Protein AF-A0A2A5Y200-F1 (afdb_monomer_lite)

pLDDT: mean 82.15, std 9.82, range [55.19, 94.75]

Radius of gyration: 22.95 Å; chains: 1; bounding box: 53×21×60 Å

Structure (mmCIF, N/CA/C/O backbone):
data_AF-A0A2A5Y200-F1
#
_entry.id   AF-A0A2A5Y200-F1
#
loop_
_atom_site.group_PDB
_atom_site.id
_atom_site.type_symbol
_atom_site.label_atom_id
_atom_site.label_alt_id
_atom_site.label_comp_id
_atom_site.label_asym_id
_atom_site.label_entity_id
_atom_site.label_seq_id
_atom_site.pdbx_PDB_ins_code
_atom_site.Cartn_x
_atom_site.Cartn_y
_atom_site.Cartn_z
_atom_site.occupancy
_atom_site.B_iso_or_equiv
_atom_site.auth_seq_id
_atom_site.auth_comp_id
_atom_site.auth_asym_id
_atom_site.auth_atom_id
_atom_site.pdbx_PDB_model_num
ATOM 1 N N . MET A 1 1 ? 12.039 -5.122 0.083 1.00 73.25 1 MET A N 1
ATOM 2 C CA . MET A 1 1 ? 11.731 -3.905 0.875 1.00 73.25 1 MET A CA 1
ATOM 3 C C . MET A 1 1 ? 10.241 -3.544 0.846 1.00 73.25 1 MET A C 1
ATOM 5 O O . MET A 1 1 ? 9.644 -3.502 1.910 1.00 73.25 1 MET A O 1
ATOM 9 N N . LYS A 1 2 ? 9.603 -3.384 -0.328 1.00 74.88 2 LYS A N 1
ATOM 10 C CA . LYS A 1 2 ? 8.155 -3.078 -0.440 1.00 74.88 2 LYS A CA 1
ATOM 11 C C . LYS A 1 2 ? 7.240 -4.078 0.285 1.00 74.88 2 LYS A C 1
ATOM 13 O O . LYS A 1 2 ? 6.347 -3.663 1.007 1.00 74.88 2 LYS A O 1
ATOM 18 N N . ALA A 1 3 ? 7.522 -5.379 0.169 1.00 80.81 3 ALA A N 1
ATOM 19 C CA . ALA A 1 3 ? 6.771 -6.422 0.873 1.00 80.81 3 ALA A CA 1
ATOM 20 C C . ALA A 1 3 ? 6.879 -6.314 2.407 1.00 80.81 3 ALA A C 1
ATOM 22 O O . ALA A 1 3 ? 5.887 -6.476 3.102 1.00 80.81 3 ALA A O 1
ATOM 23 N N . LEU A 1 4 ? 8.058 -5.973 2.943 1.00 86.00 4 LEU A N 1
ATOM 24 C CA . LEU A 1 4 ? 8.244 -5.772 4.387 1.00 86.00 4 LEU A CA 1
ATOM 25 C C . LEU A 1 4 ? 7.492 -4.530 4.886 1.00 86.00 4 LEU A C 1
ATOM 27 O O . LEU A 1 4 ? 6.881 -4.573 5.949 1.00 86.00 4 LEU A O 1
ATOM 31 N N . ILE A 1 5 ? 7.485 -3.449 4.094 1.00 85.69 5 ILE A N 1
ATOM 32 C CA . ILE A 1 5 ? 6.689 -2.243 4.375 1.00 85.69 5 ILE A CA 1
ATOM 33 C C . ILE A 1 5 ? 5.196 -2.591 4.391 1.00 85.69 5 ILE A C 1
ATOM 35 O O . ILE A 1 5 ? 4.489 -2.208 5.318 1.00 85.69 5 ILE A O 1
ATOM 39 N N . PHE A 1 6 ? 4.727 -3.370 3.414 1.00 83.81 6 PHE A N 1
ATOM 40 C CA . PHE A 1 6 ? 3.345 -3.841 3.358 1.00 83.81 6 PHE A CA 1
ATOM 41 C C . PHE A 1 6 ? 2.969 -4.695 4.578 1.00 83.81 6 PHE A C 1
ATOM 43 O O . PHE A 1 6 ? 1.946 -4.441 5.207 1.00 83.81 6 PHE A O 1
ATOM 50 N N . ILE A 1 7 ? 3.813 -5.660 4.956 1.00 88.25 7 ILE A N 1
ATOM 51 C CA . ILE A 1 7 ? 3.586 -6.522 6.127 1.00 88.25 7 ILE A CA 1
ATOM 52 C C . ILE A 1 7 ? 3.533 -5.691 7.417 1.00 88.25 7 ILE A C 1
ATOM 54 O O . ILE A 1 7 ? 2.649 -5.903 8.244 1.00 88.25 7 ILE A O 1
ATOM 58 N N . SER A 1 8 ? 4.427 -4.711 7.573 1.00 89.44 8 SER A N 1
ATOM 59 C CA . SER A 1 8 ? 4.424 -3.795 8.722 1.00 89.44 8 SER A CA 1
ATOM 60 C C . SER A 1 8 ? 3.125 -2.982 8.805 1.00 89.44 8 SER A C 1
ATOM 62 O O . SER A 1 8 ? 2.475 -2.945 9.852 1.00 89.44 8 SER A O 1
ATOM 64 N N . LEU A 1 9 ? 2.690 -2.402 7.681 1.00 86.75 9 LEU A N 1
ATOM 65 C CA . LEU A 1 9 ? 1.426 -1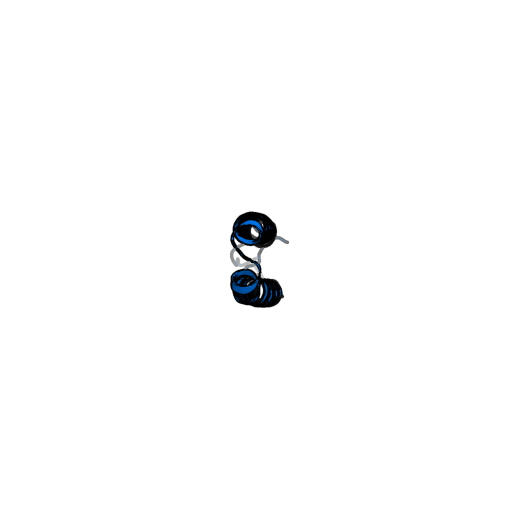.667 7.586 1.00 86.75 9 LEU A CA 1
ATOM 66 C C . LEU A 1 9 ? 0.222 -2.565 7.911 1.00 86.75 9 LEU A C 1
ATOM 68 O O . LEU A 1 9 ? -0.674 -2.151 8.646 1.00 86.75 9 LEU A O 1
ATOM 72 N N . LEU A 1 10 ? 0.219 -3.807 7.425 1.00 85.81 10 LEU A N 1
ATOM 73 C CA . LEU A 1 10 ? -0.843 -4.772 7.702 1.00 85.81 10 LEU A CA 1
ATOM 74 C C . LEU A 1 10 ? -0.940 -5.093 9.199 1.00 85.81 10 LEU A C 1
ATOM 76 O O . LEU A 1 10 ? -2.033 -5.058 9.762 1.00 85.81 10 LEU A O 1
ATOM 80 N N . ILE A 1 11 ? 0.192 -5.350 9.858 1.00 90.94 11 ILE A N 1
ATOM 81 C CA . ILE A 1 11 ? 0.227 -5.611 11.304 1.00 90.94 11 ILE A CA 1
ATOM 82 C C . ILE A 1 11 ? -0.304 -4.397 12.076 1.00 90.94 11 ILE A C 1
ATOM 84 O O . ILE A 1 11 ? -1.139 -4.551 12.967 1.00 90.94 11 ILE A O 1
ATOM 88 N N . PHE A 1 12 ? 0.115 -3.187 11.702 1.00 88.56 12 PHE A N 1
ATOM 89 C CA . PHE A 1 12 ? -0.348 -1.957 12.344 1.00 88.56 12 PHE A CA 1
ATOM 90 C C . PHE A 1 12 ? -1.864 -1.759 12.195 1.00 88.56 12 PHE A C 1
ATOM 92 O O . PHE A 1 12 ? -2.555 -1.446 13.166 1.00 88.56 12 PHE A O 1
ATOM 99 N N . PHE A 1 13 ? -2.401 -2.018 11.000 1.00 85.75 13 PHE A N 1
ATOM 100 C CA . PHE A 1 13 ? -3.839 -1.974 10.743 1.00 85.75 13 PHE A CA 1
ATOM 101 C C . PHE A 1 13 ? -4.609 -2.979 11.611 1.00 85.75 13 PHE A C 1
ATOM 103 O O . PHE A 1 13 ? -5.630 -2.621 12.201 1.00 85.75 13 PHE A O 1
ATOM 110 N N . LEU A 1 14 ? -4.119 -4.215 11.738 1.00 87.19 14 LEU A N 1
ATOM 111 C CA . LEU A 1 14 ? -4.753 -5.238 12.575 1.00 87.19 14 LEU A CA 1
ATOM 112 C C . LEU A 1 14 ? -4.766 -4.841 14.056 1.00 87.19 14 LEU A C 1
ATOM 114 O O . LEU A 1 14 ? -5.793 -4.997 14.717 1.00 87.19 14 LEU A O 1
ATOM 118 N N . ILE A 1 15 ? -3.667 -4.274 14.561 1.00 87.81 15 ILE A N 1
ATOM 119 C CA . ILE A 1 15 ? -3.571 -3.780 15.941 1.00 87.81 15 ILE A CA 1
ATOM 120 C C . ILE A 1 15 ? -4.603 -2.672 16.185 1.00 87.81 15 ILE A C 1
ATOM 122 O O . ILE A 1 15 ? -5.361 -2.743 17.154 1.00 87.81 15 ILE A O 1
ATOM 126 N N . ILE A 1 16 ? -4.687 -1.679 15.293 1.00 84.31 16 ILE A N 1
ATOM 127 C CA . ILE A 1 16 ? -5.678 -0.597 15.406 1.00 84.31 16 ILE A CA 1
ATOM 128 C C . ILE A 1 16 ? -7.098 -1.171 15.422 1.00 84.31 16 ILE A C 1
ATOM 130 O O . ILE A 1 16 ? -7.894 -0.799 16.284 1.00 84.31 16 ILE A O 1
ATOM 134 N N . ASN A 1 17 ? -7.413 -2.104 14.519 1.00 81.81 17 ASN A N 1
ATOM 135 C CA . ASN A 1 17 ? -8.737 -2.721 14.456 1.00 81.81 17 ASN A CA 1
ATOM 136 C C . ASN A 1 17 ? -9.085 -3.505 15.722 1.00 81.81 17 ASN A C 1
ATOM 138 O O . ASN A 1 17 ? -10.201 -3.379 16.228 1.00 81.81 17 ASN A O 1
ATOM 142 N N . TYR A 1 18 ? -8.126 -4.260 16.259 1.00 85.06 18 TYR A N 1
ATOM 143 C CA . TYR A 1 18 ? -8.295 -5.009 17.499 1.00 85.06 18 TYR A CA 1
ATOM 144 C C . TYR A 1 18 ? -8.648 -4.087 18.674 1.00 85.06 18 TYR A C 1
ATOM 146 O O . TYR A 1 18 ? -9.608 -4.339 19.405 1.00 85.06 18 TYR A O 1
ATOM 154 N N . TYR A 1 19 ? -7.924 -2.975 18.827 1.00 81.81 19 TYR A N 1
ATOM 155 C CA . TYR A 1 19 ? -8.207 -2.013 19.890 1.00 81.81 19 TYR A CA 1
ATOM 156 C C . TYR A 1 19 ? -9.479 -1.196 19.640 1.00 81.81 19 TYR A C 1
ATOM 158 O O . TYR A 1 19 ? -10.165 -0.850 20.601 1.00 81.81 19 TYR A O 1
ATOM 166 N N . SER A 1 20 ? -9.838 -0.932 18.380 1.00 78.25 20 SER A N 1
ATOM 167 C CA . SER A 1 20 ? -11.008 -0.125 18.002 1.00 78.25 20 SER A CA 1
ATOM 168 C C . SER A 1 20 ? -12.332 -0.698 18.523 1.00 78.25 20 SER A C 1
ATOM 170 O O . SER A 1 20 ? -13.212 0.063 18.932 1.00 78.25 20 SER A O 1
ATOM 172 N N . TYR A 1 21 ? -12.444 -2.029 18.637 1.00 71.69 21 TYR A N 1
ATOM 173 C CA . TYR A 1 21 ? -13.607 -2.692 19.246 1.00 71.69 21 TYR A CA 1
ATOM 174 C C . TYR A 1 21 ? -13.914 -2.179 20.667 1.00 71.69 21 TYR A C 1
ATOM 176 O O . TYR A 1 21 ? -15.075 -2.106 21.072 1.00 71.69 21 TYR A O 1
ATOM 184 N N . LYS A 1 22 ? -12.889 -1.752 21.415 1.00 77.81 22 LYS A N 1
ATOM 185 C CA . LYS A 1 22 ? -13.016 -1.294 22.805 1.00 77.81 22 LYS A CA 1
ATOM 186 C C . LYS A 1 22 ? -13.517 0.153 22.942 1.00 77.81 22 LYS A C 1
ATOM 188 O O . LYS A 1 22 ? -13.965 0.529 24.020 1.00 77.81 22 LYS A O 1
ATOM 193 N N . PHE A 1 23 ? -13.471 0.958 21.876 1.00 73.75 23 PHE A N 1
ATOM 194 C CA . PHE A 1 23 ? -13.749 2.404 21.926 1.00 73.75 23 PHE A CA 1
ATOM 195 C C . PHE A 1 23 ? -15.145 2.809 21.401 1.00 73.75 23 PHE A C 1
ATOM 197 O O . PHE A 1 23 ? -15.491 3.992 21.366 1.00 73.75 23 PHE A O 1
ATOM 204 N N . GLY A 1 24 ? -15.990 1.836 21.044 1.00 76.38 24 GLY A N 1
ATOM 205 C CA . GLY A 1 24 ? -17.395 2.056 20.684 1.00 76.38 24 GLY A CA 1
ATOM 206 C C . GLY A 1 24 ? -17.635 2.567 19.254 1.00 76.38 24 GLY A C 1
ATOM 207 O O . GLY A 1 24 ? -16.722 2.753 18.453 1.00 76.38 24 GLY A O 1
ATOM 208 N N . LYS A 1 25 ? -18.910 2.803 18.905 1.00 73.94 25 LYS A N 1
ATOM 209 C CA . LYS A 1 25 ? -19.365 3.016 17.510 1.00 73.94 25 LYS A CA 1
ATOM 210 C C . LYS A 1 25 ? -18.750 4.230 16.795 1.00 73.94 25 LYS A C 1
ATOM 212 O O . LYS A 1 25 ? -18.637 4.211 15.576 1.00 73.94 25 LYS A O 1
ATOM 217 N N . LYS A 1 26 ? -18.331 5.276 17.520 1.00 76.12 26 LYS A N 1
ATOM 218 C CA . LYS A 1 26 ? -17.706 6.476 16.921 1.00 76.12 26 LYS A CA 1
ATOM 219 C C . LYS A 1 26 ? -16.321 6.178 16.332 1.00 76.12 26 LYS A C 1
ATOM 221 O O . LYS A 1 26 ? -15.944 6.768 15.326 1.00 76.12 26 LYS A O 1
ATOM 226 N N . PHE A 1 27 ? -15.600 5.221 16.917 1.00 78.50 27 PHE A N 1
ATOM 227 C CA . PHE A 1 27 ? -14.284 4.806 16.435 1.00 78.50 27 PHE A CA 1
ATOM 228 C C . PHE A 1 27 ? -14.355 3.916 15.199 1.00 78.50 27 PHE A C 1
ATOM 230 O O . PHE A 1 27 ? -13.390 3.860 14.448 1.00 78.50 27 PHE A O 1
ATOM 237 N N . VAL A 1 28 ? -15.508 3.302 14.920 1.00 79.44 28 VAL A N 1
ATOM 238 C CA . VAL A 1 28 ? -15.722 2.505 13.704 1.00 79.44 28 VAL A CA 1
ATOM 239 C C . VAL A 1 28 ? -15.542 3.364 12.448 1.00 79.44 28 VAL A C 1
ATOM 241 O O . VAL A 1 28 ? -14.838 2.956 11.531 1.00 79.44 28 VAL A O 1
ATOM 244 N N . VAL A 1 29 ? -16.102 4.579 12.425 1.00 82.06 29 VAL A N 1
ATOM 245 C CA . VAL A 1 29 ? -15.978 5.503 11.279 1.00 82.06 29 VAL A CA 1
ATOM 246 C C . VAL A 1 29 ? -14.526 5.941 11.076 1.00 82.06 29 VAL A C 1
ATOM 248 O O . VAL A 1 29 ? -14.019 5.915 9.957 1.00 82.06 29 VAL A O 1
ATOM 251 N N . ILE A 1 30 ? -13.836 6.284 12.167 1.00 83.12 30 ILE A N 1
ATOM 252 C CA . ILE A 1 30 ? -12.415 6.662 12.149 1.00 83.12 30 ILE A CA 1
ATOM 253 C C . ILE A 1 30 ? -11.561 5.499 11.630 1.00 83.12 30 ILE A C 1
ATOM 255 O O . ILE A 1 30 ? -10.653 5.696 10.829 1.00 83.12 30 ILE A O 1
ATOM 259 N N . ASN A 1 31 ? -11.882 4.277 12.040 1.00 83.88 31 ASN A N 1
ATOM 260 C CA . ASN A 1 31 ? -11.156 3.080 11.645 1.00 83.88 31 ASN A CA 1
ATOM 261 C C . ASN A 1 31 ? -11.347 2.751 10.152 1.00 83.88 31 ASN A C 1
ATOM 263 O O . ASN A 1 31 ? -10.378 2.434 9.465 1.00 83.88 31 ASN A O 1
ATOM 267 N N . TYR A 1 32 ? -12.560 2.928 9.611 1.00 85.19 32 TYR A N 1
ATOM 268 C CA . TYR A 1 32 ? -12.793 2.850 8.164 1.00 85.19 32 TYR A CA 1
ATOM 269 C C . TYR A 1 32 ? -12.020 3.921 7.389 1.00 85.19 32 TYR A C 1
ATOM 271 O O . TYR A 1 32 ? -11.435 3.618 6.351 1.00 85.19 32 TYR A O 1
ATOM 279 N N . PHE A 1 33 ? -11.964 5.151 7.904 1.00 87.88 33 PHE A N 1
ATOM 280 C CA . PHE A 1 33 ? -11.180 6.227 7.296 1.00 87.88 33 PHE A CA 1
ATOM 281 C C . PHE A 1 33 ? -9.677 5.899 7.268 1.00 87.88 33 PHE A C 1
ATOM 283 O O . PHE A 1 33 ? -9.035 6.029 6.226 1.00 87.88 33 PHE A O 1
ATOM 290 N N . PHE A 1 34 ? -9.123 5.383 8.370 1.00 85.75 34 PHE A N 1
ATOM 291 C CA . PHE A 1 34 ? -7.740 4.892 8.408 1.00 85.75 34 PHE A CA 1
ATOM 292 C C . PHE A 1 34 ? -7.503 3.729 7.440 1.00 85.75 34 PHE A C 1
ATOM 294 O O . PHE A 1 34 ? -6.487 3.714 6.745 1.00 85.75 34 PHE A O 1
ATOM 301 N N . GLY A 1 35 ? -8.438 2.780 7.354 1.00 86.62 35 GLY A N 1
ATOM 302 C CA . GLY A 1 35 ? -8.374 1.687 6.382 1.00 86.62 35 GLY A CA 1
ATOM 303 C C . GLY A 1 35 ? -8.346 2.186 4.938 1.00 86.62 35 GLY A C 1
ATOM 304 O O . GLY A 1 35 ? -7.549 1.704 4.135 1.00 86.62 35 GLY A O 1
ATOM 305 N N . PHE A 1 36 ? -9.146 3.205 4.622 1.00 89.12 36 PHE A N 1
ATOM 306 C CA . PHE A 1 36 ? -9.153 3.834 3.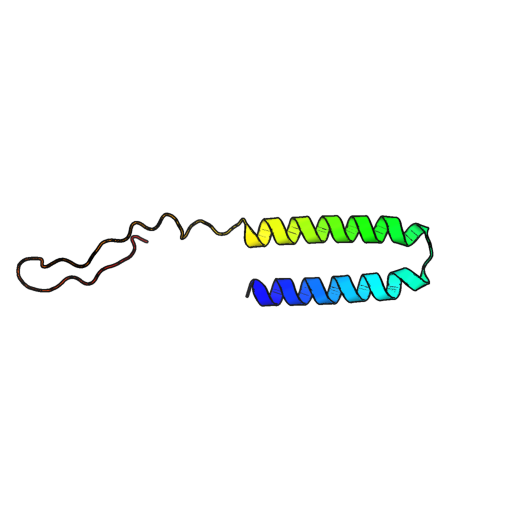304 1.00 89.12 36 PHE A CA 1
ATOM 307 C C . PHE A 1 36 ? -7.816 4.519 2.977 1.00 89.12 36 PHE A C 1
ATOM 309 O O . PHE A 1 36 ? -7.271 4.319 1.893 1.00 89.12 36 PHE A O 1
ATOM 316 N N . ILE A 1 37 ? -7.234 5.261 3.925 1.00 90.19 37 ILE A N 1
ATOM 317 C CA . ILE A 1 37 ? -5.903 5.870 3.753 1.00 90.19 37 ILE A CA 1
ATOM 318 C C .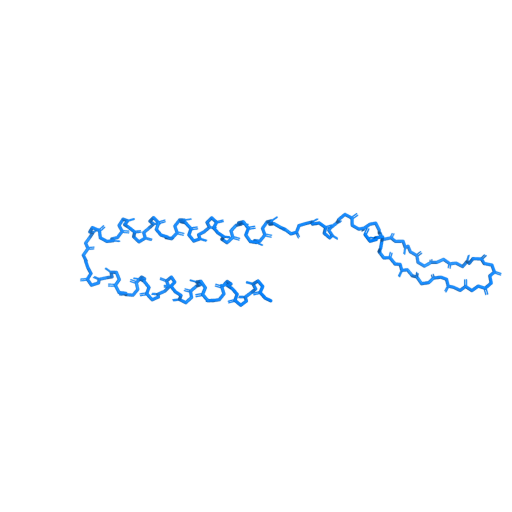 ILE A 1 37 ? -4.831 4.797 3.530 1.00 90.19 37 ILE A C 1
ATOM 320 O O . ILE A 1 37 ? -3.992 4.935 2.639 1.00 90.19 37 ILE A O 1
ATOM 324 N N . MET A 1 38 ? -4.867 3.713 4.305 1.00 86.94 38 MET A N 1
ATOM 325 C CA . MET A 1 38 ? -3.934 2.594 4.150 1.00 86.94 38 MET A CA 1
ATOM 326 C C . MET A 1 38 ? -4.034 1.961 2.763 1.00 86.94 38 MET A C 1
ATOM 328 O O . MET A 1 38 ? -3.007 1.706 2.134 1.00 86.94 38 MET A O 1
ATOM 332 N N . LEU A 1 39 ? -5.254 1.770 2.255 1.00 87.06 39 LEU A N 1
ATOM 333 C CA . LEU A 1 39 ? -5.487 1.277 0.900 1.00 87.06 39 LEU A CA 1
ATOM 334 C C . LEU A 1 39 ? -4.838 2.195 -0.147 1.00 87.06 39 LEU A C 1
ATOM 336 O O . LEU A 1 39 ? -4.138 1.708 -1.032 1.00 87.06 39 LEU A O 1
ATOM 340 N N . LEU A 1 40 ? -5.011 3.515 -0.027 1.00 89.62 40 LEU A N 1
ATOM 341 C CA . LEU A 1 40 ? -4.396 4.481 -0.944 1.00 89.62 40 LEU A CA 1
ATOM 342 C C . LEU A 1 40 ? -2.865 4.409 -0.921 1.00 89.62 40 LEU A C 1
ATOM 344 O O . LEU A 1 40 ? -2.237 4.414 -1.978 1.00 89.62 40 LEU A O 1
ATOM 348 N N . ILE A 1 41 ? -2.256 4.292 0.262 1.00 86.81 41 ILE A N 1
ATOM 349 C CA . ILE A 1 41 ? -0.798 4.142 0.403 1.00 86.81 41 ILE A CA 1
ATOM 350 C C . ILE A 1 41 ? -0.318 2.859 -0.285 1.00 86.81 41 ILE A C 1
ATOM 352 O O . ILE A 1 41 ? 0.688 2.884 -0.997 1.00 86.81 41 ILE A O 1
ATOM 356 N N . ILE A 1 42 ? -1.040 1.749 -0.108 1.00 84.19 42 ILE A N 1
ATOM 357 C CA . ILE A 1 42 ? -0.728 0.473 -0.765 1.00 84.19 42 ILE A CA 1
ATOM 358 C C . ILE A 1 42 ? -0.809 0.633 -2.283 1.00 84.19 42 ILE A C 1
ATOM 360 O O . ILE A 1 42 ? 0.142 0.276 -2.976 1.00 84.19 42 ILE A O 1
ATOM 364 N N . LEU A 1 43 ? -1.889 1.222 -2.800 1.00 85.75 43 LEU A N 1
ATOM 365 C CA . LEU A 1 43 ? -2.036 1.477 -4.232 1.00 85.75 43 LEU A CA 1
ATOM 366 C C . LEU A 1 43 ? -0.857 2.303 -4.755 1.00 85.75 43 LEU A C 1
ATOM 368 O O . LEU A 1 43 ? -0.187 1.884 -5.691 1.00 85.75 43 LEU A O 1
ATOM 372 N N . ILE A 1 44 ? -0.503 3.407 -4.100 1.00 86.12 44 ILE A N 1
ATOM 373 C CA . ILE A 1 44 ? 0.642 4.224 -4.518 1.00 86.12 44 ILE A CA 1
ATOM 374 C C . ILE A 1 44 ? 1.940 3.401 -4.521 1.00 86.12 44 ILE A C 1
ATOM 376 O O . ILE A 1 44 ? 2.700 3.466 -5.481 1.00 86.12 44 ILE A O 1
ATOM 380 N N . LEU A 1 45 ? 2.215 2.601 -3.489 1.00 82.31 45 LEU A N 1
ATOM 381 C CA . LEU A 1 45 ? 3.454 1.818 -3.404 1.00 82.31 45 LEU A CA 1
ATOM 382 C C . LEU A 1 45 ? 3.570 0.727 -4.478 1.00 82.31 45 LEU A C 1
ATOM 384 O O . LEU A 1 45 ? 4.683 0.459 -4.951 1.00 82.31 45 LEU A O 1
ATOM 388 N N . PHE A 1 46 ? 2.452 0.096 -4.840 1.00 77.44 46 PHE A N 1
ATOM 389 C CA . PHE A 1 46 ? 2.415 -0.967 -5.844 1.00 77.44 46 PHE A CA 1
ATOM 390 C C . PHE A 1 46 ? 2.360 -0.416 -7.272 1.00 77.44 46 PHE A C 1
ATOM 392 O O . PHE A 1 46 ? 3.071 -0.929 -8.131 1.00 77.44 46 PHE A O 1
ATOM 399 N N . PHE A 1 47 ? 1.618 0.666 -7.515 1.00 77.94 47 PHE A N 1
ATOM 400 C CA . PHE A 1 47 ? 1.512 1.286 -8.839 1.00 77.94 47 PHE A CA 1
ATOM 401 C C . PHE A 1 47 ? 2.701 2.196 -9.192 1.00 77.94 47 PHE A C 1
ATOM 403 O O . PHE A 1 47 ? 2.958 2.438 -10.367 1.00 77.94 47 PHE A O 1
ATOM 410 N N . LYS A 1 48 ? 3.499 2.662 -8.219 1.00 72.38 48 LYS A N 1
ATOM 411 C CA . LYS A 1 48 ? 4.697 3.497 -8.467 1.00 72.38 48 LYS A CA 1
ATOM 41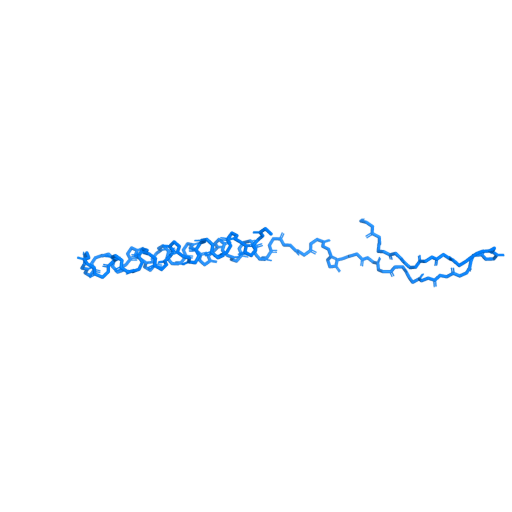2 C C . LYS A 1 48 ? 5.875 2.719 -9.090 1.00 72.38 48 LYS A C 1
ATOM 414 O O . LYS A 1 48 ? 7.025 3.070 -8.855 1.00 72.38 48 LYS A O 1
ATOM 419 N N . ASN A 1 49 ? 5.670 1.622 -9.823 1.00 61.53 49 ASN A N 1
ATOM 420 C CA . ASN A 1 49 ? 6.807 0.800 -10.253 1.00 61.53 49 ASN A CA 1
ATOM 421 C C . ASN A 1 49 ? 6.648 0.030 -11.558 1.00 61.53 49 ASN A C 1
ATOM 423 O O . ASN A 1 49 ? 6.969 -1.156 -11.614 1.00 61.53 49 ASN A O 1
ATOM 427 N N . GLU A 1 50 ? 6.278 0.736 -12.616 1.00 59.81 50 GLU A N 1
ATOM 428 C CA . GLU A 1 50 ? 6.344 0.198 -13.977 1.00 59.81 50 GLU A CA 1
ATOM 429 C C . GLU A 1 50 ? 7.46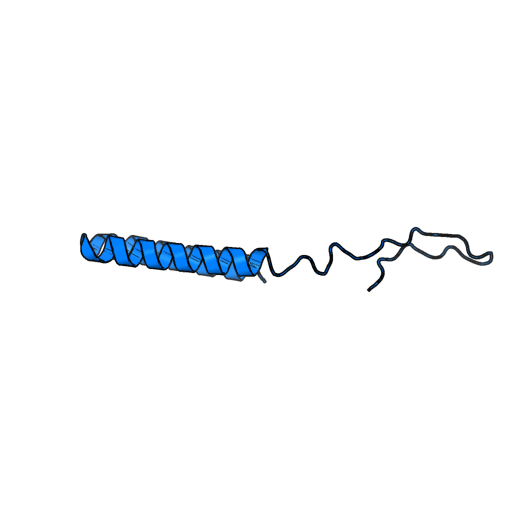3 0.814 -14.828 1.00 59.81 50 GLU A C 1
ATOM 431 O O . GLU A 1 50 ? 7.490 0.632 -16.037 1.00 59.81 50 GLU A O 1
ATOM 436 N N . SER A 1 51 ? 8.463 1.476 -14.230 1.00 55.88 51 SER A N 1
ATOM 437 C CA . SER A 1 51 ? 9.609 1.980 -15.008 1.00 55.88 51 SER A CA 1
ATOM 438 C C . SER A 1 51 ? 10.465 0.865 -15.629 1.00 55.88 51 SER A C 1
ATOM 440 O O . SER A 1 51 ? 11.197 1.123 -16.572 1.00 55.88 51 SER A O 1
ATOM 442 N N . ASN A 1 52 ? 10.367 -0.374 -15.128 1.00 55.19 52 ASN A N 1
ATOM 443 C CA . ASN A 1 52 ? 11.104 -1.533 -15.649 1.00 55.19 52 ASN A CA 1
ATOM 444 C C . ASN A 1 52 ? 10.351 -2.327 -16.729 1.00 55.19 52 ASN A C 1
ATOM 446 O O . ASN A 1 52 ? 10.941 -3.236 -17.303 1.00 55.19 52 ASN A O 1
ATOM 450 N N . LEU A 1 53 ? 9.074 -2.031 -17.002 1.00 55.47 53 LEU A N 1
ATOM 451 C CA . LEU A 1 53 ? 8.309 -2.764 -18.024 1.00 55.47 53 LEU A CA 1
ATOM 452 C C . LEU A 1 53 ? 8.603 -2.281 -19.451 1.00 55.47 53 LEU A C 1
ATOM 454 O O . LEU A 1 53 ? 8.354 -3.016 -20.397 1.00 55.47 53 LEU A O 1
ATOM 458 N N . ASN A 1 54 ? 9.180 -1.085 -19.601 1.00 57.62 54 ASN A N 1
ATOM 459 C CA . ASN A 1 54 ? 9.544 -0.508 -20.898 1.00 57.62 54 ASN A CA 1
ATOM 460 C C . ASN A 1 54 ? 10.978 -0.829 -21.338 1.00 57.62 54 ASN A C 1
ATOM 462 O O . ASN A 1 54 ? 11.444 -0.266 -22.326 1.00 57.62 54 ASN A O 1
ATOM 466 N N . LYS A 1 55 ? 11.695 -1.704 -20.621 1.00 69.94 55 LYS A N 1
ATOM 467 C CA . LYS A 1 55 ? 13.035 -2.106 -21.045 1.00 69.94 55 LYS A CA 1
ATOM 468 C C . LYS A 1 55 ? 12.927 -2.951 -22.303 1.00 69.94 55 LYS A C 1
ATOM 470 O O . LYS A 1 55 ? 12.396 -4.061 -22.271 1.00 69.94 55 LYS A O 1
ATOM 475 N N . ILE A 1 56 ? 13.410 -2.403 -23.411 1.00 80.81 56 ILE A N 1
ATOM 476 C CA . ILE A 1 56 ? 13.466 -3.111 -24.683 1.00 80.81 56 ILE A CA 1
ATOM 477 C C . ILE A 1 56 ? 14.482 -4.243 -24.512 1.00 80.81 56 ILE A C 1
ATOM 479 O O . ILE A 1 56 ? 15.625 -4.021 -24.113 1.00 80.81 56 ILE A O 1
ATOM 483 N N . TYR A 1 57 ? 14.027 -5.478 -24.723 1.00 85.75 57 TYR A N 1
ATOM 484 C CA . TYR A 1 57 ? 14.904 -6.640 -24.709 1.00 85.75 57 TYR A CA 1
ATOM 485 C C . TYR A 1 57 ? 15.649 -6.715 -26.037 1.00 85.75 57 TYR A C 1
ATOM 487 O O . TYR A 1 57 ? 15.031 -6.886 -27.090 1.00 85.75 57 TYR A O 1
ATOM 495 N N . ASN A 1 58 ? 16.971 -6.639 -25.964 1.00 88.44 58 ASN A N 1
ATOM 496 C CA . ASN A 1 58 ? 17.862 -6.875 -27.082 1.00 88.44 58 ASN A CA 1
ATOM 497 C C . ASN A 1 58 ? 18.250 -8.360 -27.080 1.00 88.44 58 ASN A C 1
ATOM 499 O O . ASN A 1 58 ? 18.932 -8.815 -26.155 1.00 88.44 58 ASN A O 1
ATOM 503 N N . PRO A 1 59 ? 17.801 -9.150 -28.073 1.00 91.50 59 PRO A N 1
ATOM 504 C CA . PRO A 1 59 ? 18.148 -10.559 -28.151 1.00 91.50 59 PRO A CA 1
ATOM 505 C C . PRO A 1 59 ? 19.643 -10.738 -28.448 1.00 91.50 59 PRO A C 1
ATOM 507 O O . PRO A 1 59 ? 20.263 -9.867 -29.064 1.00 91.50 59 PRO A O 1
ATOM 510 N N . PRO A 1 60 ? 20.231 -11.876 -28.044 1.00 93.12 60 PRO A N 1
ATOM 511 C CA . PRO A 1 60 ? 21.610 -12.183 -28.382 1.00 93.12 60 PRO A CA 1
ATOM 512 C C . PRO A 1 60 ? 21.791 -12.265 -29.899 1.00 93.12 60 PRO A C 1
ATOM 514 O O . PRO A 1 60 ? 20.939 -12.808 -30.609 1.00 93.12 60 PRO A O 1
ATOM 517 N N . TYR A 1 61 ? 22.922 -11.770 -30.390 1.00 94.44 61 TYR A N 1
ATOM 518 C CA . TYR A 1 61 ? 23.273 -11.823 -31.807 1.00 94.44 61 TYR A CA 1
ATOM 519 C C . TYR A 1 61 ? 24.770 -12.079 -31.987 1.00 94.44 61 TYR A C 1
ATOM 521 O O . TYR A 1 61 ? 25.572 -11.858 -31.085 1.00 94.44 61 TYR A O 1
ATOM 529 N N . TYR A 1 62 ? 25.144 -12.589 -33.157 1.00 94.12 62 TYR A N 1
ATOM 530 C CA . TYR A 1 62 ? 26.540 -12.792 -33.530 1.00 94.12 62 TYR A CA 1
ATOM 53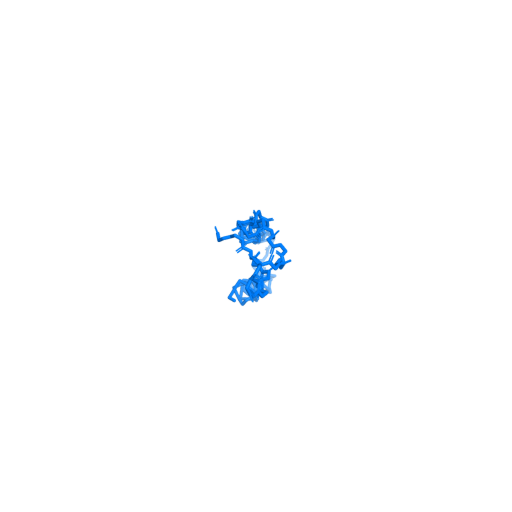1 C C . TYR A 1 62 ? 27.026 -11.588 -34.337 1.00 94.12 62 TYR A C 1
ATOM 533 O O . TYR A 1 62 ? 26.415 -11.253 -35.353 1.00 94.12 62 TYR A O 1
ATOM 541 N N . ASP A 1 63 ? 28.104 -10.938 -33.899 1.00 91.56 63 ASP A N 1
ATOM 542 C CA . ASP A 1 63 ? 28.612 -9.698 -34.512 1.00 91.56 63 ASP A CA 1
ATOM 543 C C . ASP A 1 63 ? 29.657 -9.934 -35.625 1.00 91.56 63 ASP A C 1
ATOM 545 O O . ASP A 1 63 ? 30.161 -8.989 -36.233 1.00 91.56 63 ASP A O 1
ATOM 549 N N . GLY A 1 64 ? 29.981 -11.201 -35.904 1.00 92.94 64 GLY A N 1
ATOM 550 C CA . GLY A 1 64 ? 31.036 -11.605 -36.837 1.00 92.94 64 GLY A CA 1
ATOM 551 C C . GLY A 1 64 ? 32.363 -11.989 -36.171 1.00 92.94 64 GLY A C 1
ATOM 552 O O . GLY A 1 64 ? 33.261 -12.468 -36.866 1.00 92.94 64 GLY A O 1
ATOM 553 N N . LYS A 1 65 ? 32.501 -11.815 -34.851 1.00 94.75 65 LYS A N 1
ATOM 554 C CA . LYS A 1 65 ? 33.656 -12.255 -34.049 1.00 94.75 65 LYS A CA 1
ATOM 555 C C . LYS A 1 65 ? 33.218 -13.087 -32.850 1.00 94.75 65 LYS A C 1
ATOM 557 O O . LYS A 1 65 ? 33.780 -14.159 -32.628 1.00 94.75 65 LYS A O 1
ATOM 562 N N . GLU A 1 66 ? 32.196 -12.644 -32.127 1.00 93.44 66 GLU A N 1
ATOM 563 C CA . GLU A 1 66 ? 31.712 -13.283 -30.905 1.00 93.44 66 GLU A CA 1
ATOM 564 C C . GLU A 1 66 ? 30.186 -13.199 -30.753 1.00 93.44 66 GLU A C 1
ATOM 566 O O . GLU A 1 66 ? 29.485 -12.512 -31.499 1.00 93.44 66 GLU A O 1
ATOM 571 N N . ILE A 1 67 ? 29.646 -13.983 -29.817 1.00 92.62 67 ILE A N 1
ATOM 572 C CA . ILE A 1 67 ? 28.219 -13.953 -29.486 1.00 92.62 67 ILE A CA 1
ATOM 573 C C . ILE A 1 67 ? 28.006 -12.860 -28.443 1.00 92.62 67 ILE A C 1
ATOM 575 O O . ILE A 1 67 ? 28.461 -12.992 -27.306 1.00 92.62 67 ILE A O 1
ATOM 579 N N . VAL A 1 68 ? 27.268 -11.818 -28.819 1.00 93.31 68 VAL A N 1
ATOM 580 C CA . VAL A 1 68 ? 26.830 -10.763 -27.907 1.00 93.31 68 VAL A CA 1
ATOM 581 C C . VAL A 1 68 ? 25.637 -11.297 -27.105 1.00 93.31 68 VAL A C 1
ATOM 583 O O . VAL A 1 68 ? 24.628 -11.682 -27.706 1.00 93.31 68 VAL A O 1
ATOM 586 N N . PRO A 1 69 ? 25.722 -11.379 -25.764 1.00 92.44 69 PRO A N 1
ATOM 587 C CA . PRO A 1 69 ? 24.623 -11.862 -24.937 1.00 92.44 69 PRO A CA 1
ATOM 588 C C . PRO A 1 69 ? 23.454 -10.873 -24.950 1.00 92.44 69 PRO A C 1
ATOM 590 O O . PRO A 1 69 ? 23.645 -9.663 -25.047 1.00 92.44 69 PRO A O 1
ATOM 593 N N . GLY A 1 70 ? 22.235 -11.400 -24.821 1.00 90.12 70 GLY A N 1
ATOM 594 C CA . GLY A 1 70 ? 21.040 -10.568 -24.766 1.00 90.12 70 GLY A CA 1
ATOM 595 C C . GLY A 1 70 ? 21.026 -9.691 -23.517 1.00 90.12 70 GLY A C 1
ATOM 596 O O . GLY A 1 70 ? 21.401 -10.137 -22.429 1.00 90.12 70 GLY A O 1
ATOM 597 N N . SER A 1 71 ? 20.572 -8.456 -23.674 1.00 88.25 71 SER A N 1
ATOM 598 C CA . SER A 1 71 ? 20.515 -7.461 -22.608 1.00 88.25 71 SER A CA 1
ATOM 599 C C . SER A 1 71 ? 19.173 -6.736 -22.616 1.00 88.25 71 SER A C 1
ATOM 601 O O . SER A 1 71 ? 18.425 -6.770 -23.588 1.00 88.25 71 SER A O 1
ATOM 603 N N . PHE A 1 72 ? 18.840 -6.104 -21.499 1.00 85.81 72 PHE A N 1
ATOM 604 C CA . PHE A 1 72 ? 17.737 -5.154 -21.431 1.00 85.81 72 PHE A CA 1
ATOM 605 C C . PHE A 1 72 ? 18.336 -3.753 -21.522 1.00 85.81 72 PHE A C 1
ATOM 607 O O . PHE A 1 72 ? 19.261 -3.471 -20.757 1.00 85.81 72 PHE A O 1
ATOM 614 N N . ASP A 1 73 ? 17.824 -2.902 -22.415 1.00 73.88 73 ASP A N 1
ATOM 615 C CA . ASP A 1 73 ? 18.224 -1.489 -22.445 1.00 73.88 73 ASP A CA 1
ATOM 616 C C . ASP A 1 73 ? 17.916 -0.843 -21.082 1.00 73.88 73 ASP A C 1
ATOM 618 O O . ASP A 1 73 ? 16.864 -1.102 -20.482 1.00 73.88 73 ASP A O 1
ATOM 622 N N . GLU A 1 74 ? 18.883 -0.094 -20.539 1.00 61.81 74 GLU A N 1
ATOM 623 C CA . GLU A 1 74 ? 18.799 0.491 -19.193 1.00 61.81 74 GLU A CA 1
ATOM 624 C C . GLU A 1 74 ? 17.787 1.624 -19.065 1.00 61.81 74 GLU A C 1
ATOM 626 O O . GLU A 1 74 ? 17.773 2.539 -19.917 1.00 61.81 74 GLU A O 1
#

Sequence (74 aa):
MKALIFISLLIFFLIINYYSYKFGKKFVVINYFFGFIMLLIILILFFKNESNLNKIYNPPYYDGKEIVPGSFDE

Secondary structure (DSSP, 8-state):
-HHHHHHHHHHHHHHHHHHHGGG-HHHHHHHHHHHHHHHHHHHHHHHS--TTTT--EE--EE-SSSEEPPEE--

Foldseek 3Di:
DLVVVLVVLVVVLVVLVVCLVVVDDVSVVVSVVVVVVSVVVNCCSVVVDPPPVPFDWAPWDDPPPDIRHIDTHD